Protein AF-A0A933XVK4-F1 (afdb_monomer_lite)

Secondary structure (DSSP, 8-state):
--PPPPPHHHHHHHHHHHHHHHHHHHTT-HHHHHHHHHHHHHSS-S-HHHHHHHHHHHHHTT--HHHHHHHHHHHHHHHHHHHHTTS-HHHHHHTT--HHHHHHHHT--

Radius of gyration: 13.86 Å; chains: 1; bounding box: 41×26×38 Å

Foldseek 3Di:
DDQDAADLVLLLQLLVLLVVLVVCLVVVVLVSSLVSLLVSCVRSHPDPCPSVVLVVVVVVVPDDSSVSSVSSSVSSLVSSLRSLVRDDPVSNVVSVPDPVSVVVSVPPD

Structure (mmCIF, N/CA/C/O backbone):
data_AF-A0A933XVK4-F1
#
_entry.id   AF-A0A933XVK4-F1
#
loop_
_atom_site.group_PDB
_atom_site.id
_atom_site.type_symbol
_atom_site.label_atom_id
_atom_site.label_alt_id
_atom_site.label_comp_id
_atom_site.label_asym_id
_atom_site.label_entity_id
_atom_site.label_seq_id
_atom_site.pdbx_PDB_ins_code
_atom_site.Cartn_x
_atom_site.Cartn_y
_atom_site.Cartn_z
_atom_site.occupancy
_atom_site.B_iso_or_equiv
_atom_site.auth_seq_id
_atom_site.auth_comp_id
_atom_site.auth_asym_id
_atom_site.auth_atom_id
_atom_site.pdbx_PDB_model_num
ATOM 1 N N . MET A 1 1 ? -5.030 -3.326 -23.342 1.00 50.50 1 MET A N 1
ATOM 2 C CA . MET A 1 1 ? -3.725 -2.662 -23.537 1.00 50.50 1 MET A CA 1
ATOM 3 C C . MET A 1 1 ? -2.698 -3.470 -22.769 1.00 50.50 1 MET A C 1
ATOM 5 O O . MET A 1 1 ? -2.982 -3.825 -21.633 1.00 50.50 1 MET A O 1
ATOM 9 N N . SER A 1 2 ? -1.583 -3.846 -23.388 1.00 68.75 2 SER A N 1
ATOM 10 C CA . SER A 1 2 ? -0.501 -4.579 -22.723 1.00 68.75 2 SER A CA 1
ATOM 11 C C . SER A 1 2 ? 0.269 -3.620 -21.815 1.00 68.75 2 SER A C 1
ATOM 13 O O . SER A 1 2 ? 0.846 -2.650 -22.301 1.00 68.75 2 SER A O 1
ATOM 15 N N . ARG A 1 3 ? 0.224 -3.865 -20.503 1.00 85.81 3 ARG A N 1
ATOM 16 C CA . ARG A 1 3 ? 1.010 -3.142 -19.494 1.00 85.81 3 ARG A CA 1
ATOM 17 C C . ARG A 1 3 ? 2.505 -3.305 -19.790 1.00 85.81 3 ARG A C 1
ATOM 19 O O . ARG A 1 3 ? 2.933 -4.385 -20.191 1.00 85.81 3 ARG A O 1
ATOM 26 N N . THR A 1 4 ? 3.285 -2.249 -19.583 1.00 88.62 4 THR A N 1
ATOM 27 C CA . THR A 1 4 ? 4.750 -2.324 -19.602 1.00 88.62 4 THR A CA 1
ATOM 28 C C . THR A 1 4 ? 5.271 -2.751 -18.228 1.00 88.62 4 THR A C 1
ATOM 30 O O . THR A 1 4 ? 4.678 -2.343 -17.222 1.00 88.62 4 THR A O 1
ATOM 33 N N . PRO A 1 5 ? 6.368 -3.529 -18.166 1.00 92.62 5 PRO A N 1
ATOM 34 C CA . PRO A 1 5 ? 7.035 -3.848 -16.907 1.00 92.62 5 PRO A CA 1
ATOM 35 C C . PRO A 1 5 ? 7.306 -2.600 -16.060 1.00 92.62 5 PRO A C 1
ATOM 37 O O . PRO A 1 5 ? 7.469 -1.500 -16.600 1.00 92.62 5 PRO A O 1
ATOM 40 N N . ALA A 1 6 ? 7.317 -2.770 -14.742 1.00 94.06 6 ALA A N 1
ATOM 41 C CA . ALA A 1 6 ? 7.600 -1.697 -13.804 1.00 94.06 6 ALA A CA 1
ATOM 42 C C . ALA A 1 6 ? 9.018 -1.144 -13.979 1.00 94.06 6 ALA A C 1
ATOM 44 O O . ALA A 1 6 ? 9.962 -1.899 -14.200 1.00 94.06 6 ALA A O 1
ATOM 45 N N . THR A 1 7 ? 9.166 0.175 -13.853 1.00 95.81 7 THR A N 1
ATOM 46 C CA . THR A 1 7 ? 10.490 0.799 -13.718 1.00 95.81 7 THR A CA 1
ATOM 47 C C . THR A 1 7 ? 10.931 0.811 -12.256 1.00 95.81 7 THR A C 1
ATOM 49 O O . THR A 1 7 ? 10.099 0.697 -11.347 1.00 95.81 7 THR A O 1
ATOM 52 N N . PHE A 1 8 ? 12.231 1.005 -12.019 1.00 93.88 8 PHE A N 1
ATOM 53 C CA . PHE A 1 8 ? 12.770 1.198 -10.672 1.00 93.88 8 PHE A CA 1
ATOM 54 C C . PHE A 1 8 ? 12.058 2.345 -9.940 1.00 93.88 8 PHE A C 1
ATOM 56 O O . PHE A 1 8 ? 11.668 2.184 -8.791 1.00 93.88 8 PHE A O 1
ATOM 63 N N . GLU A 1 9 ? 11.811 3.473 -10.610 1.00 96.19 9 GLU A N 1
ATOM 64 C CA . GLU A 1 9 ? 11.158 4.646 -10.014 1.00 96.19 9 GLU A CA 1
ATOM 65 C C . GLU A 1 9 ? 9.722 4.339 -9.582 1.00 96.19 9 GLU A C 1
ATOM 67 O O . GLU A 1 9 ? 9.298 4.750 -8.506 1.00 96.19 9 GLU A O 1
ATOM 72 N N . GLN A 1 10 ? 8.981 3.574 -10.390 1.00 96.38 10 GLN A N 1
ATOM 73 C CA . GLN A 1 10 ? 7.631 3.134 -10.034 1.00 96.38 10 GLN A CA 1
ATOM 74 C C . GLN A 1 10 ? 7.658 2.200 -8.822 1.00 96.38 10 GLN A C 1
ATOM 76 O O . GLN A 1 10 ? 6.846 2.327 -7.908 1.00 96.38 10 GLN A O 1
ATOM 81 N N . ALA A 1 11 ? 8.598 1.259 -8.780 1.00 95.25 11 ALA A N 1
ATOM 82 C CA . ALA A 1 11 ? 8.736 0.391 -7.622 1.00 95.25 11 ALA A CA 1
ATOM 83 C C . ALA A 1 11 ? 9.187 1.164 -6.372 1.00 95.25 11 ALA A C 1
ATOM 85 O O . ALA A 1 11 ? 8.670 0.908 -5.287 1.00 95.25 11 ALA A O 1
ATOM 86 N N . GLN A 1 12 ? 10.078 2.147 -6.514 1.00 95.25 12 GLN A N 1
ATOM 87 C CA . GLN A 1 12 ? 10.500 3.027 -5.427 1.00 95.25 12 GLN A CA 1
ATOM 88 C C . GLN A 1 12 ? 9.325 3.835 -4.872 1.00 95.25 12 GLN A C 1
ATOM 90 O O . GLN A 1 12 ? 9.100 3.835 -3.664 1.00 95.25 12 GLN A O 1
ATOM 95 N N . GLU A 1 13 ? 8.527 4.453 -5.740 1.00 97.06 13 GLU A N 1
ATOM 96 C CA . GLU A 1 13 ? 7.319 5.181 -5.348 1.00 97.06 13 GLU A CA 1
ATOM 97 C C . GLU A 1 13 ? 6.328 4.263 -4.606 1.00 97.06 13 GLU A C 1
ATOM 99 O O . GLU A 1 13 ? 5.830 4.594 -3.526 1.00 97.06 13 GLU A O 1
ATOM 104 N N . ALA A 1 14 ? 6.075 3.063 -5.140 1.00 96.69 14 ALA A N 1
ATOM 105 C CA . ALA A 1 14 ? 5.212 2.081 -4.489 1.00 96.69 14 ALA A CA 1
ATOM 106 C C . ALA A 1 14 ? 5.754 1.654 -3.112 1.00 96.69 14 ALA A C 1
ATOM 108 O O . ALA A 1 14 ? 4.975 1.503 -2.165 1.00 96.69 14 ALA A O 1
ATOM 109 N N . HIS A 1 15 ? 7.074 1.491 -2.987 1.00 95.06 15 HIS A N 1
ATOM 110 C CA . HIS A 1 15 ? 7.752 1.154 -1.737 1.00 95.06 15 HIS A CA 1
ATOM 111 C C . HIS A 1 15 ? 7.592 2.260 -0.686 1.00 95.06 15 HIS A C 1
ATOM 113 O O . HIS A 1 15 ? 7.290 1.967 0.472 1.00 95.06 15 HIS A O 1
ATOM 119 N N . GLU A 1 16 ? 7.741 3.528 -1.076 1.00 96.06 16 GLU A N 1
ATOM 120 C CA . GLU A 1 16 ? 7.560 4.680 -0.186 1.00 96.06 16 GLU A CA 1
ATOM 121 C C . GLU A 1 16 ? 6.128 4.760 0.350 1.00 96.06 16 GLU A C 1
ATOM 123 O O . GLU A 1 16 ? 5.923 4.922 1.557 1.00 96.06 16 GLU A O 1
ATOM 128 N N . PHE A 1 17 ? 5.127 4.558 -0.513 1.00 98.00 17 PHE A N 1
ATOM 129 C CA . PHE A 1 17 ? 3.734 4.490 -0.076 1.00 98.00 17 PHE A CA 1
ATOM 130 C C . PHE A 1 17 ? 3.475 3.313 0.867 1.00 98.00 17 PHE A C 1
ATOM 132 O O . PHE A 1 17 ? 2.782 3.483 1.872 1.00 98.00 17 PHE A O 1
ATOM 139 N N . LEU A 1 18 ? 4.051 2.139 0.594 1.00 96.44 18 LEU A N 1
ATOM 140 C CA . LEU A 1 18 ? 3.919 0.978 1.474 1.00 96.44 18 LEU A CA 1
ATOM 141 C C . LEU A 1 18 ? 4.538 1.251 2.855 1.00 96.44 18 LEU A C 1
ATOM 143 O O . LEU A 1 18 ? 3.875 1.037 3.870 1.00 96.44 18 LEU A O 1
ATOM 147 N N . LYS A 1 19 ? 5.763 1.793 2.905 1.00 95.31 19 LYS A N 1
ATOM 148 C CA . LYS A 1 19 ? 6.452 2.180 4.151 1.00 95.31 19 LYS A CA 1
ATOM 149 C C . LYS A 1 19 ? 5.672 3.234 4.942 1.00 95.31 19 LYS A C 1
ATOM 151 O O . LYS A 1 19 ? 5.496 3.091 6.156 1.00 95.31 19 LYS A O 1
ATOM 156 N N . SER A 1 20 ? 5.165 4.267 4.267 1.00 96.88 20 SER A N 1
ATOM 157 C CA . SER A 1 20 ? 4.329 5.303 4.890 1.00 96.88 20 SER A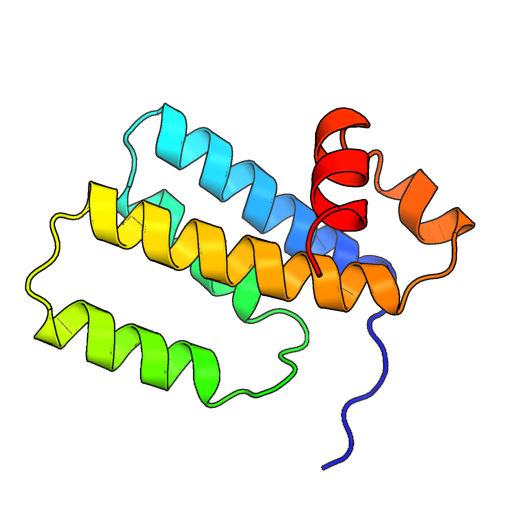 CA 1
ATOM 158 C C . SER A 1 20 ? 3.038 4.712 5.463 1.00 96.88 20 SER A C 1
ATOM 160 O O . SER A 1 20 ? 2.691 4.977 6.616 1.00 96.88 20 SER A O 1
ATOM 162 N N . GLY A 1 21 ? 2.360 3.848 4.703 1.00 97.88 21 GLY A N 1
ATOM 163 C CA . GLY A 1 21 ? 1.150 3.164 5.147 1.00 97.88 21 GLY A CA 1
ATOM 164 C C . GLY A 1 21 ? 1.382 2.292 6.383 1.00 97.88 21 GLY A C 1
ATOM 165 O O . GLY A 1 21 ? 0.601 2.372 7.330 1.00 97.88 21 GLY A O 1
ATOM 166 N N . LEU A 1 22 ? 2.481 1.529 6.420 1.00 96.50 22 LEU A N 1
ATOM 167 C CA . LEU A 1 22 ? 2.877 0.720 7.581 1.00 96.50 22 LEU A CA 1
ATOM 168 C C . LEU A 1 22 ? 3.114 1.592 8.819 1.00 96.50 22 LEU A C 1
ATOM 170 O O . LEU A 1 22 ? 2.501 1.364 9.858 1.00 96.50 22 LEU A O 1
ATOM 174 N N . THR A 1 23 ? 3.904 2.659 8.674 1.00 96.88 23 THR A N 1
ATOM 175 C CA . THR A 1 23 ? 4.195 3.607 9.764 1.00 96.88 23 THR A CA 1
ATOM 176 C C . THR A 1 23 ? 2.909 4.217 10.331 1.00 96.88 23 THR A C 1
ATOM 178 O O . THR A 1 23 ? 2.710 4.303 11.544 1.00 96.88 23 THR A O 1
ATOM 181 N N . ARG A 1 24 ? 1.985 4.630 9.456 1.00 97.94 24 ARG A N 1
ATOM 182 C CA . ARG A 1 24 ? 0.690 5.193 9.864 1.00 97.94 24 ARG A CA 1
ATOM 183 C C . ARG A 1 24 ? -0.218 4.149 10.504 1.00 97.94 24 ARG A C 1
ATOM 185 O O . ARG A 1 24 ? -0.920 4.480 11.457 1.00 97.94 24 ARG A O 1
ATOM 192 N N . HIS A 1 25 ? -0.202 2.912 10.011 1.00 97.88 25 HIS A N 1
ATOM 193 C CA . HIS A 1 25 ? -0.962 1.809 10.590 1.00 97.88 25 HIS A CA 1
ATOM 194 C C . HIS A 1 25 ? -0.505 1.524 12.024 1.00 97.88 25 HIS A C 1
ATOM 196 O O . HIS A 1 25 ? -1.337 1.459 12.929 1.00 97.88 25 HIS A O 1
ATOM 202 N N . GLU A 1 26 ? 0.806 1.432 12.250 1.00 97.19 26 GLU A N 1
ATOM 203 C CA . GLU A 1 26 ? 1.404 1.254 13.578 1.00 97.19 26 GLU A CA 1
ATOM 204 C C . GLU A 1 26 ? 1.063 2.418 14.520 1.00 97.19 26 GLU A C 1
ATOM 206 O O . GLU A 1 26 ? 0.728 2.208 15.688 1.00 97.19 26 GLU A O 1
ATOM 211 N N . ALA A 1 27 ? 1.035 3.645 13.990 1.00 97.75 27 ALA A N 1
ATOM 212 C CA . ALA A 1 27 ? 0.582 4.840 14.702 1.00 97.75 27 ALA A CA 1
ATOM 213 C C . ALA A 1 27 ? -0.949 4.922 14.894 1.00 97.75 27 ALA A C 1
ATOM 215 O O . ALA A 1 27 ? -1.438 5.888 15.477 1.00 97.75 27 ALA A O 1
ATOM 216 N N . LYS A 1 28 ? -1.717 3.922 14.433 1.00 97.81 28 LYS A N 1
ATOM 217 C CA . LYS A 1 28 ? -3.193 3.858 14.463 1.00 97.81 28 LYS A CA 1
ATOM 218 C C . LYS A 1 28 ? -3.903 4.935 13.632 1.00 97.81 28 LYS A C 1
ATOM 220 O O . LYS A 1 28 ? -5.117 5.110 13.750 1.00 97.81 28 LYS A O 1
ATOM 225 N N . ASN A 1 29 ? -3.177 5.598 12.736 1.00 98.38 29 ASN A N 1
ATOM 226 C CA . ASN A 1 29 ? -3.697 6.554 11.759 1.00 98.38 29 ASN A CA 1
ATOM 227 C C . ASN A 1 29 ? -4.250 5.793 10.547 1.00 98.38 29 ASN A C 1
ATOM 229 O O . ASN A 1 29 ? -3.705 5.833 9.442 1.00 98.38 29 ASN A O 1
ATOM 233 N N . TYR A 1 30 ? -5.296 5.000 10.784 1.00 98.31 30 TYR A N 1
ATOM 234 C CA . TYR A 1 30 ? -5.759 3.998 9.826 1.00 98.31 30 TYR A CA 1
ATOM 235 C C . TYR A 1 30 ? -6.325 4.606 8.538 1.00 98.31 30 TYR A C 1
ATOM 237 O O . TYR A 1 30 ? -6.137 4.023 7.474 1.00 98.31 30 TYR A O 1
ATOM 245 N N . THR A 1 31 ? -6.977 5.770 8.603 1.00 98.38 31 THR A N 1
ATOM 246 C CA . THR A 1 31 ? -7.517 6.457 7.416 1.00 98.38 31 THR A CA 1
ATOM 247 C C . THR A 1 31 ? -6.400 6.832 6.447 1.00 98.38 31 THR A C 1
ATOM 249 O O . THR A 1 31 ? -6.470 6.544 5.252 1.00 98.38 31 THR A O 1
ATOM 252 N N . GLU A 1 32 ? -5.337 7.440 6.966 1.00 98.50 32 GLU A N 1
ATOM 253 C CA . GLU A 1 32 ? -4.176 7.851 6.191 1.00 98.50 32 GLU A CA 1
ATOM 254 C C . GLU A 1 32 ? -3.357 6.635 5.741 1.00 98.50 32 GLU A C 1
ATOM 256 O O . GLU A 1 32 ? -2.887 6.610 4.606 1.00 98.50 32 GLU A O 1
ATOM 261 N N . ALA A 1 33 ? -3.253 5.593 6.575 1.00 98.62 33 ALA A N 1
ATOM 262 C CA . ALA A 1 33 ? -2.636 4.326 6.185 1.00 98.62 33 ALA A CA 1
ATOM 263 C C . ALA A 1 33 ? -3.355 3.691 4.983 1.00 98.62 33 ALA A C 1
ATOM 265 O O . ALA A 1 33 ? -2.716 3.310 4.007 1.00 98.62 33 ALA A O 1
ATOM 266 N N . ILE A 1 34 ? -4.693 3.634 5.013 1.00 98.56 34 ILE A N 1
ATOM 267 C CA . ILE A 1 34 ? -5.515 3.140 3.898 1.00 98.56 34 ILE A CA 1
ATOM 268 C C . ILE A 1 34 ? -5.264 3.959 2.629 1.00 98.56 34 ILE A C 1
ATOM 270 O O . ILE A 1 34 ? -5.172 3.386 1.543 1.00 98.56 34 ILE A O 1
ATOM 274 N N . ALA A 1 35 ? -5.167 5.286 2.741 1.00 98.56 35 ALA A N 1
ATOM 275 C CA . ALA A 1 35 ? -4.889 6.145 1.595 1.00 98.56 35 ALA A CA 1
ATOM 276 C C . ALA A 1 35 ? -3.521 5.833 0.971 1.00 98.56 35 ALA A C 1
ATOM 278 O O . ALA A 1 35 ? -3.429 5.709 -0.249 1.00 98.56 35 ALA A O 1
ATOM 279 N N . ASP A 1 36 ? -2.483 5.649 1.785 1.00 98.69 36 ASP A N 1
ATOM 280 C CA . ASP A 1 36 ? -1.145 5.320 1.294 1.00 98.69 36 ASP A CA 1
ATOM 281 C C . ASP A 1 36 ? -1.085 3.908 0.688 1.00 98.69 36 ASP A C 1
ATOM 283 O O . ASP A 1 36 ? -0.572 3.735 -0.417 1.00 98.69 36 ASP A O 1
ATOM 287 N N . PHE A 1 37 ? -1.724 2.909 1.305 1.00 98.56 37 PHE A N 1
ATOM 288 C CA . PHE A 1 37 ? -1.829 1.569 0.716 1.00 98.56 37 PHE A CA 1
ATOM 289 C C . PHE A 1 37 ? -2.567 1.567 -0.632 1.00 98.56 37 PHE A C 1
ATOM 291 O O . PHE A 1 37 ? -2.154 0.881 -1.568 1.00 98.56 37 PHE A O 1
ATOM 298 N N . LYS A 1 38 ? -3.630 2.370 -0.775 1.00 98.19 38 LYS A N 1
ATOM 299 C CA . LYS A 1 38 ? -4.334 2.544 -2.057 1.00 98.19 38 LYS A CA 1
ATOM 300 C C . LYS A 1 38 ? -3.442 3.184 -3.120 1.00 98.19 38 LYS A C 1
ATOM 302 O O . LYS A 1 38 ? -3.505 2.760 -4.273 1.00 98.19 38 LYS A O 1
ATOM 307 N N . LYS A 1 39 ? -2.614 4.171 -2.754 1.00 98.38 39 LYS A N 1
ATOM 308 C CA . LYS A 1 39 ? -1.638 4.772 -3.679 1.00 98.38 39 LYS A CA 1
ATOM 309 C C . LYS A 1 39 ? -0.615 3.739 -4.137 1.00 98.38 39 LYS A C 1
ATOM 311 O O . LYS A 1 39 ? -0.459 3.586 -5.338 1.00 98.38 39 LYS A O 1
ATOM 316 N N . CYS A 1 40 ? -0.033 2.966 -3.215 1.00 98.00 40 CYS A N 1
ATOM 317 C CA . CYS A 1 40 ? 0.880 1.861 -3.537 1.00 98.00 40 CYS A CA 1
ATOM 318 C C . CYS A 1 40 ? 0.269 0.899 -4.573 1.00 98.00 40 CYS A C 1
ATOM 320 O O . CYS A 1 40 ? 0.850 0.671 -5.630 1.00 98.00 40 CYS A O 1
ATOM 322 N N . ALA A 1 41 ? -0.953 0.413 -4.327 1.00 97.12 41 ALA A N 1
ATOM 323 C CA . ALA A 1 41 ? -1.659 -0.488 -5.244 1.00 97.12 41 ALA A CA 1
ATOM 324 C C . ALA A 1 41 ? -2.045 0.154 -6.596 1.00 97.12 41 ALA A C 1
ATOM 326 O O . ALA A 1 41 ? -2.376 -0.558 -7.544 1.00 97.12 41 ALA A O 1
ATOM 327 N N . SER A 1 42 ? -2.027 1.486 -6.685 1.00 96.31 42 SER A N 1
ATOM 328 C CA . SER A 1 42 ? -2.331 2.239 -7.908 1.00 96.31 42 SER A CA 1
ATOM 329 C C . SER A 1 42 ? -1.090 2.536 -8.753 1.00 96.31 42 SER A C 1
ATOM 331 O O . SER A 1 42 ? -1.241 3.014 -9.877 1.00 96.31 42 SER A O 1
ATOM 333 N N . VAL A 1 43 ? 0.121 2.265 -8.252 1.00 96.12 43 VAL A N 1
ATOM 334 C CA . VAL A 1 43 ? 1.352 2.435 -9.030 1.00 96.12 43 VAL A CA 1
ATOM 335 C C . VAL A 1 43 ? 1.486 1.282 -10.023 1.00 96.12 43 VAL A C 1
ATOM 337 O O . VAL A 1 43 ? 1.538 0.117 -9.636 1.00 96.12 43 VAL A O 1
ATOM 340 N N . ASN A 1 44 ? 1.514 1.618 -11.316 1.00 94.75 44 ASN A N 1
ATOM 341 C CA . ASN A 1 44 ? 1.575 0.680 -12.443 1.00 94.75 44 ASN A CA 1
ATOM 342 C C . ASN A 1 44 ? 0.697 -0.586 -12.250 1.00 94.75 44 ASN A C 1
ATOM 344 O O . ASN A 1 44 ? 1.214 -1.710 -12.180 1.00 94.75 44 ASN A O 1
ATOM 348 N N . PRO A 1 45 ? -0.638 -0.424 -12.140 1.00 92.62 45 PRO A N 1
ATOM 349 C CA . PRO A 1 45 ? -1.529 -1.485 -11.699 1.00 92.62 45 PRO A CA 1
ATOM 350 C C . PRO A 1 45 ? -1.610 -2.608 -12.738 1.00 92.62 45 PRO A C 1
ATOM 352 O O . PRO A 1 45 ? -1.860 -2.374 -13.918 1.00 92.62 45 PRO A O 1
ATOM 355 N N . PHE A 1 46 ? -1.457 -3.851 -12.276 1.00 89.12 46 PHE A N 1
ATOM 356 C CA . PHE A 1 46 ? -1.580 -5.050 -13.117 1.00 89.12 46 PHE A CA 1
ATOM 357 C C . PHE A 1 46 ? -2.996 -5.246 -13.663 1.00 89.12 46 PHE A C 1
ATOM 359 O O . PHE A 1 46 ? -3.173 -5.699 -14.789 1.00 89.12 46 PHE A O 1
ATOM 366 N N . ASP A 1 47 ? -3.994 -4.889 -12.857 1.00 89.69 47 ASP A N 1
ATOM 367 C CA . ASP A 1 47 ? -5.395 -4.831 -13.252 1.00 89.69 47 ASP A CA 1
ATOM 368 C C . ASP A 1 47 ? -6.041 -3.622 -12.553 1.00 89.69 47 ASP A C 1
ATOM 370 O O . ASP A 1 47 ? -6.219 -3.649 -11.328 1.00 89.69 47 ASP A O 1
ATOM 374 N N . PRO A 1 48 ? -6.386 -2.557 -13.300 1.00 85.44 48 PRO A N 1
ATOM 375 C CA . PRO A 1 48 ? -7.009 -1.359 -12.742 1.00 85.44 48 PRO A CA 1
ATOM 376 C C . PRO A 1 48 ? -8.343 -1.623 -12.028 1.00 85.44 48 PRO A C 1
ATOM 378 O O . PRO A 1 48 ? -8.743 -0.836 -11.170 1.00 85.44 48 PRO A O 1
ATOM 381 N N . ALA A 1 49 ? -9.046 -2.713 -12.356 1.00 92.25 49 ALA A N 1
ATOM 382 C CA . ALA A 1 49 ? -10.330 -3.038 -11.746 1.00 92.25 49 ALA A CA 1
ATOM 383 C C . ALA A 1 49 ? -10.188 -3.651 -10.344 1.00 92.25 49 ALA A C 1
ATOM 385 O O . ALA A 1 49 ? -11.112 -3.536 -9.536 1.00 92.25 49 ALA A O 1
ATOM 386 N N . ASN A 1 50 ? -9.048 -4.269 -10.015 1.00 92.25 50 ASN A N 1
ATOM 387 C CA . ASN A 1 50 ? -8.886 -5.008 -8.758 1.00 92.25 50 ASN A CA 1
ATOM 388 C C . ASN A 1 50 ? -9.055 -4.128 -7.517 1.00 92.25 50 ASN A C 1
ATOM 390 O O . ASN A 1 50 ? -9.741 -4.527 -6.574 1.00 92.25 50 ASN A O 1
ATOM 394 N N . LEU A 1 51 ? -8.482 -2.921 -7.522 1.00 94.25 51 LEU A N 1
ATOM 395 C CA . LEU A 1 51 ? -8.597 -2.004 -6.387 1.00 94.25 51 LEU A CA 1
ATOM 396 C C . LEU A 1 51 ? -10.046 -1.537 -6.182 1.00 94.25 51 LEU A C 1
ATOM 398 O O . LEU A 1 51 ? -10.525 -1.451 -5.052 1.00 94.25 51 LEU A O 1
ATOM 402 N N . GLU A 1 52 ? -10.764 -1.286 -7.278 1.00 95.00 52 GLU A N 1
ATOM 403 C CA . GLU A 1 52 ? -12.182 -0.923 -7.260 1.00 95.00 52 GLU A CA 1
ATOM 404 C C . GLU A 1 52 ? -13.053 -2.069 -6.727 1.00 95.00 52 GLU A C 1
ATOM 406 O O . GLU A 1 52 ? -13.912 -1.856 -5.870 1.00 95.00 52 GLU A O 1
ATOM 411 N N . ILE A 1 53 ? -12.812 -3.296 -7.198 1.00 95.94 53 ILE A N 1
ATOM 412 C CA . ILE A 1 53 ? -13.514 -4.500 -6.739 1.00 95.94 53 ILE A CA 1
ATOM 413 C C . ILE A 1 53 ? -13.275 -4.714 -5.243 1.00 95.94 53 ILE A C 1
ATOM 415 O O . ILE A 1 53 ? -14.227 -4.960 -4.499 1.00 95.94 53 ILE A O 1
ATOM 419 N N . LEU A 1 54 ? -12.026 -4.589 -4.786 1.00 96.50 54 LEU A N 1
ATOM 420 C CA . LEU A 1 54 ? -11.691 -4.705 -3.370 1.00 96.50 54 LEU A CA 1
ATOM 421 C C . LEU A 1 54 ? -12.411 -3.639 -2.544 1.00 96.50 54 LEU A C 1
ATOM 423 O O . LEU A 1 54 ? -13.000 -3.966 -1.515 1.00 96.50 54 LEU A O 1
ATOM 427 N N . ARG A 1 55 ? -12.429 -2.386 -3.016 1.00 95.38 55 ARG A N 1
ATOM 428 C CA . ARG A 1 55 ? -13.121 -1.293 -2.327 1.00 95.38 55 ARG A CA 1
ATOM 429 C C . ARG A 1 55 ? -14.601 -1.588 -2.122 1.00 95.38 55 ARG A C 1
ATOM 431 O O . ARG A 1 55 ? -15.103 -1.372 -1.022 1.00 95.38 55 ARG A O 1
ATOM 438 N N . LYS A 1 56 ? -15.288 -2.095 -3.149 1.00 96.31 56 LYS A N 1
ATOM 439 C CA . LYS A 1 56 ? -16.705 -2.479 -3.044 1.00 96.31 56 LYS A CA 1
ATOM 440 C C . LYS A 1 56 ? -16.913 -3.572 -1.996 1.00 96.31 56 LYS A C 1
ATOM 442 O O . LYS A 1 56 ? -17.727 -3.397 -1.097 1.00 96.31 56 LYS A O 1
ATOM 447 N N . LYS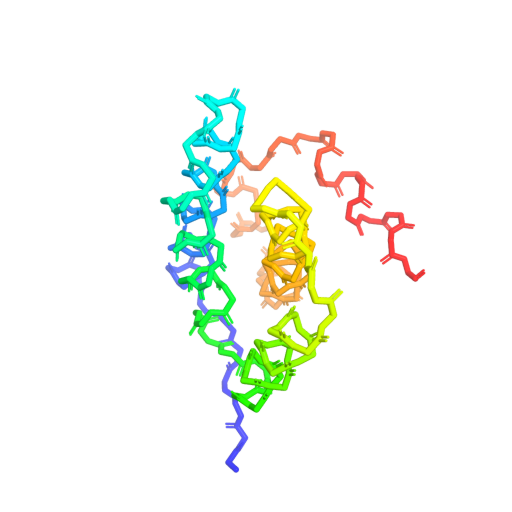 A 1 57 ? -16.103 -4.636 -2.039 1.00 96.25 57 LYS A N 1
ATOM 448 C CA . LYS A 1 57 ? -16.176 -5.746 -1.072 1.00 96.25 57 LYS A CA 1
ATOM 449 C C . LYS A 1 57 ? -15.938 -5.297 0.370 1.00 96.25 57 LYS A C 1
ATOM 451 O O . LYS A 1 57 ? -16.628 -5.742 1.279 1.00 96.25 57 LYS A O 1
ATOM 456 N N . VAL A 1 58 ? -14.967 -4.411 0.583 1.00 95.44 58 VAL A N 1
ATOM 457 C CA . VAL A 1 58 ? -14.677 -3.826 1.899 1.00 95.44 58 VAL A CA 1
ATOM 458 C C . VAL A 1 58 ? -15.865 -3.012 2.415 1.00 95.44 58 VAL A C 1
ATOM 460 O O . VAL A 1 58 ? -16.243 -3.169 3.575 1.00 95.44 58 VAL A O 1
ATOM 463 N N . ALA A 1 59 ? -16.469 -2.179 1.559 1.00 94.00 59 ALA A N 1
ATOM 464 C CA . ALA A 1 59 ? -17.620 -1.353 1.920 1.00 94.00 59 ALA A CA 1
ATOM 465 C C . ALA A 1 59 ? -18.860 -2.195 2.274 1.00 94.00 59 ALA A C 1
ATOM 467 O O . ALA A 1 59 ? -19.565 -1.881 3.229 1.00 94.00 59 ALA A O 1
ATOM 468 N N . GLU A 1 60 ? -19.099 -3.286 1.544 1.00 95.06 60 GLU A N 1
ATOM 469 C CA . GLU A 1 60 ? -20.192 -4.234 1.810 1.00 95.06 60 GLU A CA 1
ATOM 470 C C . GLU A 1 60 ? -19.957 -5.069 3.079 1.00 95.06 60 GLU A C 1
ATOM 472 O O . GLU A 1 60 ? -20.907 -5.448 3.761 1.00 95.06 60 GLU A O 1
ATOM 477 N N . GLY A 1 61 ? -18.694 -5.348 3.417 1.00 91.81 61 GLY A N 1
ATOM 478 C CA . GLY A 1 61 ? -18.317 -6.232 4.521 1.00 91.81 61 GLY A CA 1
ATOM 479 C C . GLY A 1 61 ? -18.454 -5.640 5.927 1.00 91.81 61 GLY A C 1
ATOM 480 O O . GLY A 1 61 ? -18.272 -6.372 6.898 1.00 91.81 61 GLY A O 1
ATOM 481 N N . GLY A 1 62 ? -18.742 -4.339 6.069 1.00 91.62 62 GLY A N 1
ATOM 482 C CA . GLY A 1 62 ? -18.931 -3.696 7.379 1.00 91.62 62 GLY A CA 1
ATOM 483 C C . GLY A 1 62 ? -17.695 -3.747 8.289 1.00 91.62 62 GLY A C 1
ATOM 484 O O . GLY A 1 62 ? -17.820 -3.874 9.509 1.00 91.62 62 GLY A O 1
ATOM 485 N N . LEU A 1 63 ? -16.495 -3.699 7.703 1.00 94.31 63 LEU A N 1
ATOM 486 C CA . LEU A 1 63 ? -15.233 -3.812 8.434 1.00 94.31 63 LEU A CA 1
ATOM 487 C C . LEU A 1 63 ? -14.982 -2.605 9.344 1.00 94.31 63 LEU A C 1
ATOM 489 O O . LEU A 1 63 ? -15.302 -1.463 9.014 1.00 94.31 63 LEU A O 1
ATOM 493 N N . LYS A 1 64 ? -14.319 -2.844 10.481 1.00 96.56 64 LYS A N 1
ATOM 494 C CA . LYS A 1 64 ? -13.733 -1.753 11.270 1.00 96.56 64 LYS A CA 1
ATOM 495 C C . LYS A 1 64 ? -12.554 -1.151 10.512 1.00 96.56 64 LYS A C 1
ATOM 497 O O . LYS A 1 64 ? -11.827 -1.867 9.829 1.00 96.56 64 LYS A O 1
ATOM 502 N N . LEU A 1 65 ? -12.278 0.129 10.746 1.00 96.00 65 LEU A N 1
ATOM 503 C CA . LEU A 1 65 ? -11.211 0.864 10.058 1.00 96.00 65 LEU A CA 1
ATOM 504 C C . LEU A 1 65 ? -9.825 0.190 10.155 1.00 96.00 65 LEU A C 1
ATOM 506 O O . LEU A 1 65 ? -9.080 0.152 9.183 1.00 96.00 65 LEU A O 1
ATOM 510 N N . VAL A 1 66 ? -9.492 -0.411 11.303 1.00 97.44 66 VAL A N 1
ATOM 511 C CA . VAL A 1 66 ? -8.245 -1.186 11.460 1.00 97.44 66 VAL A CA 1
ATOM 512 C C . VAL A 1 66 ? -8.209 -2.428 10.562 1.00 97.44 66 VAL A C 1
ATOM 514 O O . VAL A 1 66 ? -7.182 -2.718 9.959 1.00 97.44 66 VAL A O 1
ATOM 517 N N . GLN A 1 67 ? -9.331 -3.140 10.422 1.00 97.75 67 GLN A N 1
ATOM 518 C CA . GLN A 1 67 ? -9.435 -4.319 9.558 1.00 97.75 67 GLN A CA 1
ATOM 519 C C . GLN A 1 67 ? -9.371 -3.910 8.088 1.00 97.75 67 GLN A C 1
ATOM 521 O O . GLN A 1 67 ? -8.670 -4.546 7.308 1.00 97.75 67 GLN A O 1
ATOM 526 N N . GLU A 1 68 ? -10.043 -2.817 7.724 1.00 97.81 68 GLU A N 1
ATOM 527 C CA . GLU A 1 68 ? -9.937 -2.222 6.393 1.00 97.81 68 GLU A CA 1
ATOM 528 C C . GLU A 1 68 ? -8.481 -1.855 6.066 1.00 97.81 68 GLU A C 1
ATOM 530 O O . GLU A 1 68 ? -7.984 -2.186 4.991 1.00 97.81 68 GLU A O 1
ATOM 535 N N . SER A 1 69 ? -7.763 -1.250 7.015 1.00 98.25 69 SER A N 1
ATOM 536 C CA . SER A 1 69 ? -6.344 -0.931 6.860 1.00 98.25 69 SER A CA 1
ATOM 537 C C . SER A 1 69 ? -5.486 -2.175 6.614 1.00 98.25 69 SER A C 1
ATOM 539 O O . SER A 1 69 ? -4.682 -2.163 5.686 1.00 98.25 69 SER A O 1
ATOM 541 N N . VAL A 1 70 ? -5.708 -3.272 7.349 1.00 97.88 70 VAL A N 1
ATOM 542 C CA . VAL A 1 70 ? -5.018 -4.557 7.107 1.00 97.88 70 VAL A CA 1
ATOM 543 C C . VAL A 1 70 ? -5.346 -5.131 5.723 1.00 97.88 70 VAL A C 1
ATOM 545 O O . VAL A 1 70 ? -4.461 -5.650 5.046 1.00 97.88 70 VAL A O 1
ATOM 548 N N . VAL A 1 71 ? -6.595 -5.016 5.266 1.00 97.69 71 VAL A N 1
ATOM 549 C CA . VAL A 1 71 ? -6.997 -5.486 3.930 1.00 97.69 71 VAL A CA 1
ATOM 550 C C . VAL A 1 71 ? -6.252 -4.725 2.831 1.00 97.69 71 VAL A C 1
ATOM 552 O O . VAL A 1 71 ? -5.683 -5.347 1.930 1.00 97.69 71 VAL A O 1
ATOM 555 N N . TYR A 1 72 ? -6.204 -3.392 2.905 1.00 98.19 72 TYR A N 1
ATOM 556 C CA . TYR A 1 72 ? -5.451 -2.607 1.924 1.00 98.19 72 TYR A CA 1
ATOM 557 C C . TYR A 1 72 ? -3.938 -2.792 2.058 1.00 98.19 72 TYR A C 1
ATOM 559 O O . TYR A 1 72 ? -3.264 -2.798 1.034 1.00 98.19 72 TYR A O 1
ATOM 567 N N . MET A 1 73 ? -3.409 -3.020 3.264 1.00 97.69 73 MET A N 1
ATOM 568 C CA . MET A 1 73 ? -2.004 -3.387 3.472 1.00 97.69 73 MET A CA 1
ATOM 569 C C . MET A 1 73 ? -1.647 -4.667 2.709 1.00 97.69 73 MET A C 1
ATOM 571 O O . MET A 1 73 ? -0.660 -4.688 1.981 1.00 97.69 73 MET A O 1
ATOM 575 N N . GLY A 1 74 ? -2.474 -5.713 2.816 1.00 95.44 74 GLY A N 1
ATOM 576 C CA . GLY A 1 74 ? -2.278 -6.954 2.062 1.00 95.44 74 GLY A CA 1
ATOM 577 C C . GLY A 1 74 ? -2.348 -6.739 0.547 1.00 95.44 74 GLY A C 1
ATOM 578 O O . GLY A 1 74 ? -1.500 -7.234 -0.190 1.00 95.44 74 GLY A O 1
ATOM 579 N N . CYS A 1 75 ? -3.313 -5.942 0.078 1.00 96.00 75 CYS A N 1
ATOM 580 C CA . CYS A 1 75 ? -3.424 -5.569 -1.335 1.00 96.00 75 CYS A CA 1
ATOM 581 C C . CYS A 1 75 ? -2.170 -4.834 -1.839 1.00 96.00 75 CYS A C 1
ATOM 583 O O . CYS A 1 75 ? -1.615 -5.207 -2.873 1.00 96.00 75 CYS A O 1
ATOM 585 N N . ALA A 1 76 ? -1.695 -3.840 -1.086 1.00 96.31 76 ALA A N 1
ATOM 586 C CA . ALA A 1 76 ? -0.485 -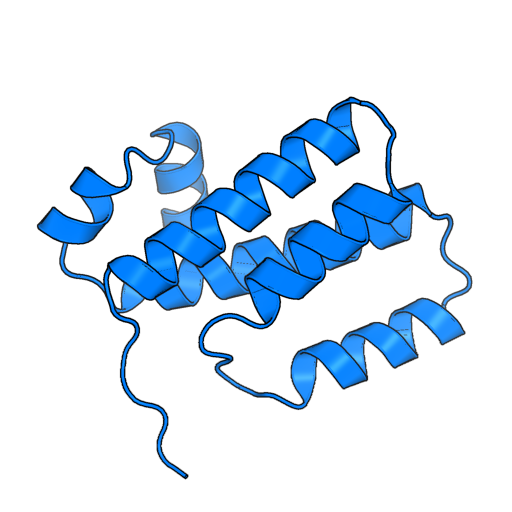3.088 -1.390 1.00 96.31 76 ALA A CA 1
ATOM 587 C C . ALA A 1 76 ? 0.755 -3.992 -1.413 1.00 96.31 76 ALA A C 1
ATOM 589 O O . ALA A 1 76 ? 1.525 -3.931 -2.365 1.00 96.31 76 ALA A O 1
ATOM 590 N N . ALA A 1 77 ? 0.912 -4.883 -0.429 1.00 94.25 77 ALA A N 1
ATOM 591 C CA . ALA A 1 77 ? 2.035 -5.817 -0.362 1.00 94.25 77 ALA A CA 1
ATOM 592 C C . ALA A 1 77 ? 2.079 -6.769 -1.570 1.00 94.25 77 ALA A C 1
ATOM 594 O O . ALA A 1 77 ? 3.135 -6.945 -2.173 1.00 94.25 77 ALA A O 1
ATOM 595 N N . VAL A 1 78 ? 0.932 -7.331 -1.973 1.00 93.19 78 VAL A N 1
ATOM 596 C CA . VAL A 1 78 ? 0.840 -8.193 -3.166 1.00 93.19 78 VAL A CA 1
ATOM 597 C C . VAL A 1 78 ? 1.164 -7.411 -4.439 1.00 93.19 78 VAL A C 1
ATOM 599 O O . VAL A 1 78 ? 1.875 -7.913 -5.307 1.00 93.19 78 VAL A O 1
ATOM 602 N N . HIS A 1 79 ? 0.658 -6.183 -4.574 1.00 94.50 79 HIS A N 1
ATOM 603 C CA . HIS A 1 79 ? 0.965 -5.351 -5.736 1.00 94.50 79 HIS A CA 1
ATOM 604 C C . HIS A 1 79 ? 2.442 -4.976 -5.799 1.00 94.50 79 HIS A C 1
ATOM 606 O O . HIS A 1 79 ? 3.061 -5.153 -6.845 1.00 94.50 79 HIS A O 1
ATOM 612 N N . PHE A 1 80 ? 3.014 -4.536 -4.682 1.00 94.19 80 PHE A N 1
ATOM 613 C CA . PHE A 1 80 ? 4.426 -4.204 -4.592 1.00 94.19 80 PHE A CA 1
ATOM 614 C C . PHE A 1 80 ? 5.313 -5.411 -4.911 1.00 94.19 80 PHE A C 1
ATOM 616 O O . PHE A 1 80 ? 6.218 -5.292 -5.730 1.00 94.19 80 PHE A O 1
ATOM 623 N N . ASN A 1 81 ? 5.002 -6.597 -4.375 1.00 91.81 81 ASN A N 1
ATOM 624 C CA . ASN A 1 81 ? 5.714 -7.830 -4.715 1.00 91.81 81 ASN A CA 1
ATOM 625 C C . ASN A 1 81 ? 5.714 -8.106 -6.227 1.00 91.81 81 ASN A C 1
ATOM 627 O O . ASN A 1 81 ? 6.744 -8.459 -6.795 1.00 91.81 81 ASN A O 1
ATOM 631 N N . LYS A 1 82 ? 4.582 -7.900 -6.906 1.00 92.62 82 LYS A N 1
ATOM 632 C CA . LYS A 1 82 ? 4.523 -8.077 -8.360 1.00 92.62 82 LYS A CA 1
ATOM 633 C C . LYS A 1 82 ? 5.383 -7.060 -9.113 1.00 92.62 82 LYS A C 1
ATOM 635 O O . LYS A 1 82 ? 6.000 -7.449 -10.094 1.00 92.62 82 LYS A O 1
ATOM 640 N N . LEU A 1 83 ? 5.448 -5.800 -8.663 1.00 93.88 83 LEU A N 1
ATOM 641 C CA . LEU A 1 83 ? 6.368 -4.808 -9.240 1.00 93.88 83 LEU A CA 1
ATOM 642 C C . LEU A 1 83 ? 7.823 -5.250 -9.054 1.00 93.88 83 LEU A C 1
ATOM 644 O O . LEU A 1 83 ? 8.593 -5.231 -10.006 1.00 93.88 83 LEU A O 1
ATOM 648 N N . MET A 1 84 ? 8.172 -5.720 -7.854 1.00 91.44 84 MET A N 1
ATOM 649 C CA . MET A 1 84 ? 9.514 -6.204 -7.523 1.00 91.44 84 MET A CA 1
ATOM 650 C C . MET A 1 84 ? 9.979 -7.336 -8.438 1.00 91.44 84 MET A C 1
ATOM 652 O O . MET A 1 84 ? 11.117 -7.319 -8.891 1.00 91.44 84 MET A O 1
ATOM 656 N N . ARG A 1 85 ? 9.092 -8.284 -8.764 1.00 90.81 85 ARG A N 1
ATOM 657 C CA . ARG A 1 85 ? 9.396 -9.418 -9.658 1.00 90.81 85 ARG A CA 1
ATOM 658 C C . ARG A 1 85 ? 9.689 -9.010 -11.105 1.00 90.81 85 ARG A C 1
ATOM 660 O O . ARG A 1 85 ? 10.150 -9.845 -11.876 1.00 90.81 85 ARG A O 1
ATOM 667 N N . GLU A 1 86 ? 9.400 -7.769 -11.486 1.00 93.44 86 GLU A N 1
ATOM 668 C CA . GLU A 1 86 ? 9.700 -7.235 -12.819 1.00 93.44 86 GLU A CA 1
ATOM 669 C C . GLU A 1 86 ? 11.021 -6.465 -12.877 1.00 93.44 86 GLU A C 1
ATOM 671 O O . GLU A 1 86 ? 11.478 -6.137 -13.972 1.00 93.44 86 GLU A O 1
ATOM 676 N N . LEU A 1 87 ? 11.630 -6.183 -11.724 1.00 91.69 87 LEU A N 1
ATOM 677 C CA . LEU A 1 87 ? 12.905 -5.483 -11.634 1.00 91.69 87 LEU A CA 1
ATOM 678 C C . LEU A 1 87 ? 14.088 -6.447 -11.733 1.00 91.69 87 LEU A C 1
ATOM 680 O O . LEU A 1 87 ? 13.990 -7.618 -11.356 1.00 91.69 87 LEU A O 1
ATOM 684 N N . SER A 1 88 ? 15.231 -5.911 -12.165 1.00 91.50 88 SER A N 1
ATOM 685 C CA . SER A 1 88 ? 16.523 -6.594 -12.077 1.00 91.50 88 SER A CA 1
ATOM 686 C C . SER A 1 88 ? 16.949 -6.793 -10.619 1.00 91.50 88 SER A C 1
ATOM 688 O O . SER A 1 88 ? 16.582 -5.995 -9.759 1.00 91.50 88 SER A O 1
ATOM 690 N N . ASP A 1 89 ? 17.759 -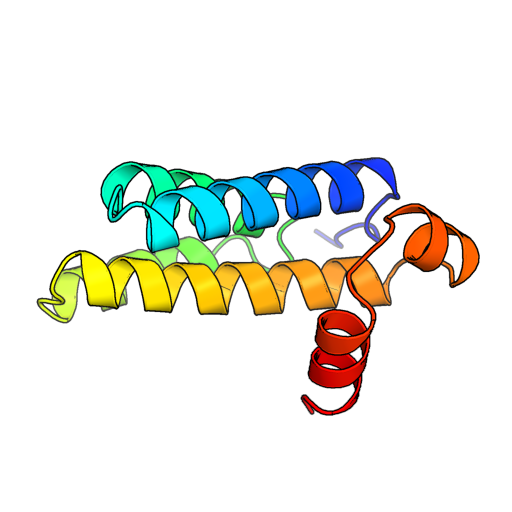7.814 -10.331 1.00 87.94 89 ASP A N 1
ATOM 691 C CA . ASP A 1 89 ? 18.259 -8.058 -8.969 1.00 87.94 89 ASP A CA 1
ATOM 692 C C . ASP A 1 89 ? 18.993 -6.831 -8.391 1.00 87.94 89 ASP A C 1
ATOM 694 O O . ASP A 1 89 ? 18.799 -6.493 -7.224 1.00 87.94 89 ASP A O 1
ATOM 698 N N . GLU A 1 90 ? 19.749 -6.106 -9.226 1.00 89.19 90 GLU A N 1
ATOM 699 C CA . GLU A 1 90 ? 20.436 -4.859 -8.855 1.00 89.19 90 GLU A CA 1
ATOM 700 C C . GLU A 1 90 ? 19.447 -3.764 -8.416 1.00 89.19 90 GLU A C 1
ATOM 702 O O . GLU A 1 90 ? 19.633 -3.117 -7.383 1.00 89.19 90 GLU A O 1
ATOM 707 N N . ASP A 1 91 ? 18.359 -3.577 -9.167 1.00 89.81 91 ASP A N 1
ATOM 708 C CA . ASP A 1 91 ? 17.305 -2.617 -8.830 1.00 89.81 91 ASP A CA 1
ATOM 709 C C . ASP A 1 91 ? 16.551 -3.020 -7.557 1.00 89.81 91 ASP A C 1
ATOM 711 O O . ASP A 1 91 ? 16.191 -2.162 -6.746 1.00 89.81 91 ASP A O 1
ATOM 715 N N . GLN A 1 92 ? 16.335 -4.322 -7.343 1.00 87.56 92 GLN A N 1
ATOM 716 C CA . GLN A 1 92 ? 15.708 -4.820 -6.119 1.00 87.56 92 GLN A CA 1
ATOM 717 C C . GLN A 1 92 ? 16.583 -4.561 -4.885 1.00 87.56 92 GLN A C 1
ATOM 719 O O . GLN A 1 92 ? 16.067 -4.177 -3.834 1.00 87.56 92 GLN A O 1
ATOM 724 N N . GLU A 1 93 ? 17.898 -4.754 -4.999 1.00 86.62 93 GLU A N 1
ATOM 725 C CA . GLU A 1 93 ? 18.860 -4.462 -3.930 1.00 86.62 93 GLU A CA 1
ATOM 726 C C . GLU A 1 93 ? 18.941 -2.963 -3.632 1.00 86.62 93 GLU A C 1
ATOM 728 O O . GLU A 1 93 ? 18.956 -2.561 -2.466 1.00 86.62 93 GLU A O 1
ATOM 733 N N . ARG A 1 94 ? 18.897 -2.126 -4.674 1.00 88.38 94 ARG A N 1
ATOM 734 C CA . ARG A 1 94 ? 18.915 -0.663 -4.556 1.00 88.38 94 ARG A CA 1
ATOM 735 C C . ARG A 1 94 ? 17.719 -0.095 -3.786 1.00 88.38 94 ARG A C 1
ATOM 737 O O . ARG A 1 94 ? 17.831 0.984 -3.210 1.00 88.38 94 ARG A O 1
ATOM 744 N N . LEU A 1 95 ? 16.583 -0.794 -3.749 1.00 83.81 95 LEU A N 1
ATOM 745 C CA . LEU A 1 95 ? 15.416 -0.373 -2.965 1.00 83.81 95 LEU A CA 1
ATOM 746 C C . LEU A 1 95 ? 15.595 -0.539 -1.447 1.00 83.81 95 LEU A C 1
ATOM 748 O O . LEU A 1 95 ? 14.712 -0.106 -0.702 1.00 83.81 95 LEU A O 1
ATOM 752 N N . GLU A 1 96 ? 16.698 -1.147 -0.988 1.00 80.81 96 GLU A N 1
ATOM 753 C CA . GLU A 1 96 ? 17.023 -1.357 0.432 1.00 80.81 96 GLU A CA 1
ATOM 754 C C . GLU A 1 96 ? 15.836 -1.938 1.222 1.00 80.81 96 GLU A C 1
ATOM 756 O O . GLU A 1 96 ? 15.456 -1.471 2.302 1.00 80.81 96 GLU A O 1
ATOM 761 N N . ILE A 1 97 ? 15.172 -2.936 0.639 1.00 75.25 97 ILE A N 1
ATOM 762 C CA . ILE A 1 97 ? 14.056 -3.616 1.294 1.00 75.25 97 ILE A CA 1
ATOM 763 C C . ILE A 1 97 ? 14.608 -4.455 2.442 1.00 75.25 97 ILE A C 1
ATOM 765 O O . ILE A 1 97 ? 15.611 -5.155 2.292 1.00 75.25 97 ILE A O 1
ATOM 769 N N . ASP A 1 98 ? 13.930 -4.395 3.588 1.00 74.06 98 ASP A N 1
ATOM 770 C CA . ASP A 1 98 ? 14.273 -5.202 4.754 1.00 74.06 98 ASP A CA 1
A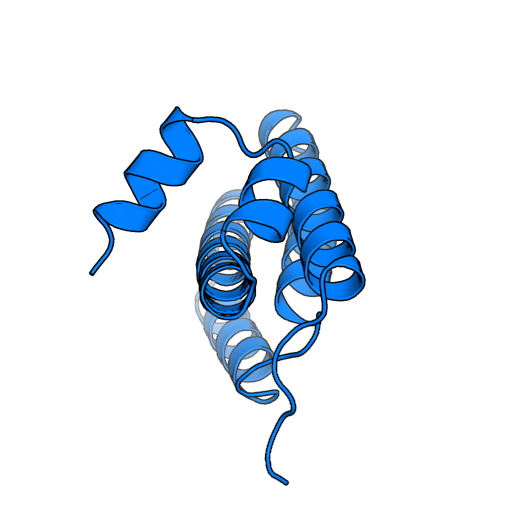TOM 771 C C . ASP A 1 98 ? 14.414 -6.686 4.368 1.00 74.06 98 ASP A C 1
ATOM 773 O O . ASP A 1 98 ? 13.544 -7.271 3.718 1.00 74.06 98 ASP A O 1
ATOM 777 N N . GLN A 1 99 ? 15.524 -7.305 4.774 1.00 67.88 99 GLN A N 1
ATOM 778 C CA . GLN A 1 99 ? 15.859 -8.682 4.400 1.00 67.88 99 GLN A CA 1
ATOM 779 C C . GLN A 1 99 ? 14.820 -9.705 4.884 1.00 67.88 99 GLN A C 1
ATOM 781 O O . GLN A 1 99 ? 14.629 -10.738 4.243 1.00 67.88 99 GLN A O 1
ATOM 786 N N . ASN A 1 100 ? 14.123 -9.440 5.993 1.00 66.88 100 ASN A N 1
ATOM 787 C CA . ASN A 1 100 ? 13.042 -10.309 6.456 1.00 66.88 100 ASN A CA 1
ATOM 788 C C . ASN A 1 100 ? 11.808 -10.165 5.566 1.00 66.88 100 ASN A C 1
ATOM 790 O O . ASN A 1 100 ? 11.153 -11.164 5.273 1.00 66.88 100 ASN A O 1
ATOM 794 N N . LEU A 1 101 ? 11.517 -8.950 5.093 1.00 69.38 101 LEU A N 1
ATOM 795 C CA . LEU A 1 101 ? 10.434 -8.710 4.144 1.00 69.38 101 LEU A CA 1
ATOM 796 C C . LEU A 1 101 ? 10.724 -9.360 2.780 1.00 69.38 101 LEU A C 1
ATOM 798 O O . LEU A 1 101 ? 9.833 -9.986 2.209 1.00 69.38 101 LEU A O 1
ATOM 802 N N . LYS A 1 102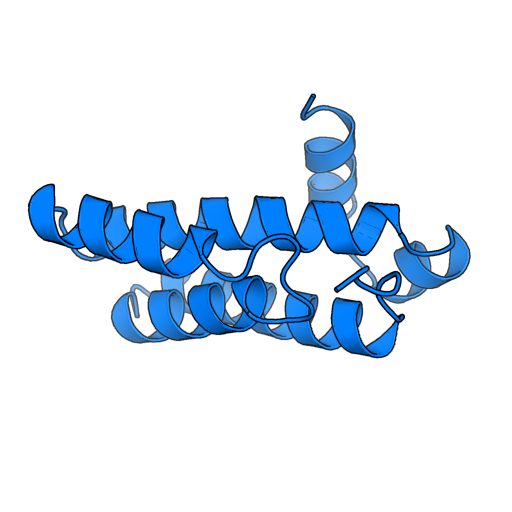 ? 11.974 -9.298 2.295 1.00 71.81 102 LYS A N 1
ATOM 803 C CA . LYS A 1 102 ? 12.404 -10.001 1.071 1.00 71.81 102 LYS A CA 1
ATOM 804 C C . LYS A 1 102 ? 12.184 -11.515 1.187 1.00 71.81 102 LYS A C 1
ATOM 806 O O . LYS A 1 102 ? 11.525 -12.103 0.336 1.00 71.81 102 LYS A O 1
ATOM 811 N N . LYS A 1 103 ? 12.629 -12.124 2.290 1.00 72.19 103 LYS A N 1
ATOM 812 C CA . LYS A 1 103 ? 12.402 -13.555 2.566 1.00 72.19 103 LYS A CA 1
ATOM 813 C C . LYS A 1 103 ? 10.920 -13.913 2.656 1.00 72.19 103 LYS A C 1
ATOM 815 O O . LYS A 1 103 ? 10.512 -14.941 2.130 1.00 72.19 103 LYS A O 1
ATOM 820 N N . ALA A 1 104 ? 10.110 -13.076 3.307 1.00 70.62 104 ALA A N 1
ATOM 821 C CA . ALA A 1 104 ? 8.671 -13.305 3.406 1.00 70.62 104 ALA A CA 1
ATOM 822 C C . ALA A 1 104 ? 8.021 -13.366 2.015 1.00 70.62 104 ALA A C 1
ATOM 824 O O . ALA A 1 104 ? 7.218 -14.258 1.753 1.00 70.62 104 ALA A O 1
ATOM 825 N N . PHE A 1 105 ? 8.420 -12.468 1.112 1.00 70.38 105 PHE A N 1
ATOM 826 C CA . PHE A 1 105 ? 7.967 -12.459 -0.275 1.00 70.38 105 PHE A CA 1
ATOM 827 C C . PHE A 1 105 ? 8.423 -13.675 -1.090 1.00 70.38 105 PHE A C 1
ATOM 829 O O . PHE A 1 105 ? 7.642 -14.170 -1.894 1.00 70.38 105 PHE A O 1
ATOM 836 N N . GLU A 1 106 ? 9.644 -14.173 -0.884 1.00 72.19 106 GLU A N 1
ATOM 837 C CA . GLU A 1 106 ? 10.154 -15.375 -1.567 1.00 72.19 106 GLU A CA 1
ATOM 838 C C . GLU A 1 106 ? 9.394 -16.650 -1.177 1.00 72.19 106 GLU A C 1
ATOM 840 O O . GLU A 1 106 ? 9.278 -17.573 -1.975 1.00 72.19 106 GLU A O 1
ATOM 845 N N . THR A 1 107 ? 8.861 -16.705 0.045 1.00 69.00 107 THR A N 1
ATOM 846 C CA . THR A 1 107 ? 8.094 -17.861 0.541 1.00 69.00 107 THR A CA 1
ATOM 847 C C . THR A 1 107 ? 6.600 -17.808 0.218 1.00 69.00 107 THR A C 1
ATOM 849 O O . THR A 1 107 ? 5.868 -18.732 0.570 1.00 69.00 107 THR A O 1
ATOM 852 N N . TRP A 1 108 ? 6.135 -16.718 -0.396 1.00 63.41 108 TRP A N 1
ATOM 853 C CA . TRP A 1 108 ? 4.719 -16.450 -0.629 1.00 63.41 108 TRP A CA 1
ATOM 854 C C . TRP A 1 108 ? 4.335 -16.816 -2.069 1.00 63.41 108 TRP A C 1
ATOM 856 O O . TRP A 1 108 ? 4.195 -15.942 -2.924 1.00 63.41 108 TRP A O 1
ATOM 866 N N . ASP A 1 109 ? 4.186 -18.119 -2.319 1.00 46.31 109 ASP A N 1
ATOM 867 C CA . ASP A 1 109 ? 3.569 -18.684 -3.533 1.00 46.31 109 ASP A CA 1
ATOM 868 C C . ASP A 1 109 ? 2.107 -19.097 -3.282 1.00 46.31 109 ASP A C 1
ATOM 870 O O . ASP A 1 109 ? 1.816 -19.684 -2.210 1.00 46.31 109 ASP A O 1
#

Sequence (109 aa):
MSRTPATFEQAQEAHEFLKSGLTRHEAKNYTEAIADFKKCASVNPFDPANLEILRKKVAEGGLKLVQESVVYMGCAAVHFNKLMRELSDEDQERLEIDQNLKKAFETWD

pLDDT: mean 90.85, std 10.47, range [46.31, 98.69]